Protein AF-A0A954V2C1-F1 (afdb_monomer_lite)

Sequence (39 aa):
VIQRELQNPLATALLKGDIADGGTVRVDEVDGELVFKCG

Foldseek 3Di:
DCCVQPVVVVVVCVVVVVEDVVWDWDWDDDPNHIDIDTD

Structure (mmCIF, N/CA/C/O backbone):
data_AF-A0A954V2C1-F1
#
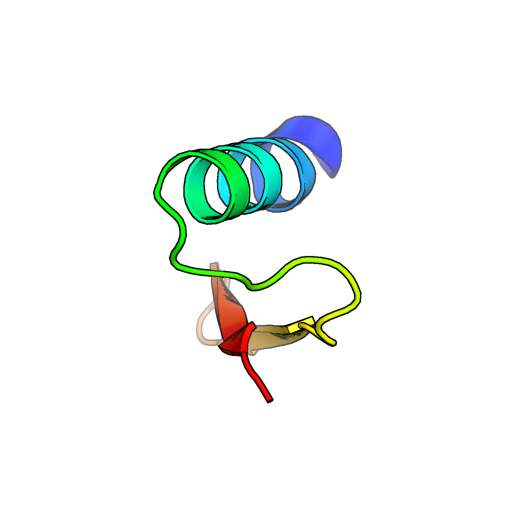_entry.id   AF-A0A954V2C1-F1
#
loop_
_atom_site.group_PDB
_atom_site.id
_atom_site.type_symbol
_atom_site.label_atom_id
_atom_site.label_alt_id
_atom_site.label_comp_id
_atom_site.label_asym_id
_atom_site.label_entity_id
_atom_site.label_seq_id
_atom_site.pdbx_PDB_ins_code
_atom_site.Cartn_x
_atom_site.Cartn_y
_atom_site.Cartn_z
_atom_site.occupancy
_atom_site.B_iso_or_equiv
_atom_site.auth_seq_id
_atom_site.auth_comp_id
_atom_site.auth_asym_id
_atom_site.auth_atom_id
_atom_site.pdbx_PDB_model_num
ATOM 1 N N . VAL A 1 1 ? -2.773 9.476 12.463 1.00 76.69 1 VAL A N 1
ATOM 2 C CA . VAL A 1 1 ? -3.532 8.347 11.873 1.00 76.69 1 VAL A CA 1
ATOM 3 C C . VAL A 1 1 ? -3.074 8.090 10.442 1.00 76.69 1 VAL A C 1
ATOM 5 O O . VAL A 1 1 ? -2.453 7.065 10.224 1.00 76.69 1 VAL A O 1
ATOM 8 N N . ILE A 1 2 ? -3.208 9.055 9.520 1.00 85.50 2 ILE A N 1
ATOM 9 C CA . ILE A 1 2 ? -2.825 8.901 8.096 1.00 85.50 2 ILE A CA 1
ATOM 10 C C . ILE A 1 2 ? -1.386 8.390 7.891 1.00 85.50 2 ILE A C 1
ATOM 12 O O . ILE A 1 2 ? -1.179 7.445 7.141 1.00 85.50 2 ILE A O 1
ATOM 16 N N . GLN A 1 3 ? -0.387 8.953 8.581 1.00 89.69 3 GLN A N 1
ATOM 17 C CA . GLN A 1 3 ? 1.002 8.509 8.388 1.00 89.69 3 GLN A CA 1
ATOM 18 C C . GLN A 1 3 ? 1.208 7.025 8.728 1.00 89.69 3 GLN A C 1
ATOM 20 O O . GLN A 1 3 ? 1.878 6.304 7.999 1.00 89.69 3 GLN A O 1
ATOM 25 N N . ARG A 1 4 ? 0.609 6.554 9.826 1.00 90.75 4 ARG A N 1
ATOM 26 C CA . ARG A 1 4 ? 0.792 5.180 10.303 1.00 90.75 4 ARG A CA 1
ATOM 27 C C . ARG A 1 4 ? 0.011 4.171 9.463 1.00 90.75 4 ARG A C 1
ATOM 29 O O . ARG A 1 4 ? 0.562 3.128 9.148 1.00 90.75 4 ARG A O 1
ATOM 36 N N . GLU A 1 5 ? -1.230 4.499 9.111 1.00 90.44 5 GLU A N 1
ATOM 37 C CA . GLU A 1 5 ? -2.145 3.571 8.429 1.00 90.44 5 GLU A CA 1
ATOM 38 C C . GLU A 1 5 ? -1.981 3.577 6.900 1.00 90.44 5 GLU A C 1
ATOM 40 O O . GLU A 1 5 ? -2.296 2.591 6.249 1.00 90.44 5 GLU A O 1
ATOM 45 N N . LEU A 1 6 ? -1.480 4.670 6.311 1.00 89.69 6 LEU A N 1
ATOM 46 C CA . LEU A 1 6 ? -1.380 4.825 4.855 1.00 89.69 6 LEU A CA 1
ATOM 47 C C . LEU A 1 6 ? 0.062 5.037 4.385 1.00 89.69 6 LEU A C 1
ATOM 49 O O . LEU A 1 6 ? 0.566 4.287 3.553 1.00 89.69 6 LEU A O 1
ATOM 53 N N . GLN A 1 7 ? 0.746 6.049 4.922 1.00 93.19 7 GLN A N 1
ATOM 54 C CA . GLN A 1 7 ? 2.068 6.441 4.419 1.00 93.19 7 GLN A CA 1
ATOM 55 C C . GLN A 1 7 ? 3.136 5.370 4.690 1.00 93.19 7 GLN A C 1
ATOM 57 O O . GLN A 1 7 ? 3.889 5.018 3.784 1.00 93.19 7 GLN A O 1
ATOM 62 N N . ASN A 1 8 ? 3.204 4.838 5.914 1.00 94.62 8 ASN A N 1
ATOM 63 C CA . ASN A 1 8 ? 4.211 3.846 6.295 1.00 94.62 8 ASN A CA 1
ATOM 64 C C . ASN A 1 8 ? 4.063 2.513 5.524 1.00 94.62 8 ASN A C 1
ATOM 66 O O . ASN A 1 8 ? 5.082 2.007 5.036 1.00 94.62 8 ASN A O 1
ATOM 70 N N . PRO A 1 9 ? 2.848 1.944 5.350 1.00 91.75 9 PRO A N 1
ATOM 71 C CA . PRO A 1 9 ? 2.654 0.758 4.515 1.00 91.75 9 PRO A CA 1
ATOM 72 C C . PRO A 1 9 ? 3.026 0.991 3.050 1.00 91.75 9 PRO A C 1
ATOM 74 O O . PRO A 1 9 ? 3.756 0.182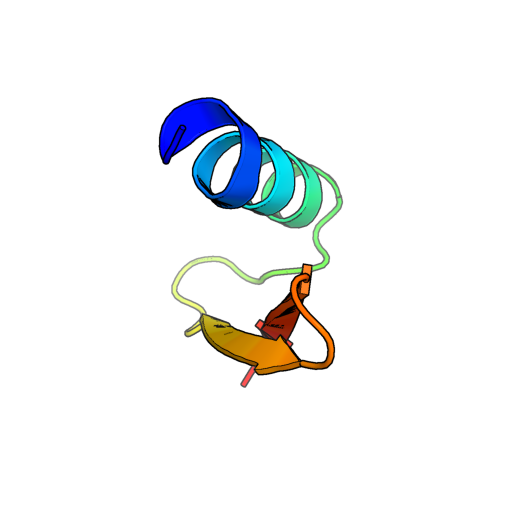 2.479 1.00 91.75 9 PRO A O 1
ATOM 77 N N . LEU A 1 10 ? 2.611 2.120 2.463 1.00 91.19 10 LEU A N 1
ATOM 78 C CA . LEU A 1 10 ? 2.947 2.460 1.076 1.00 91.19 10 LEU A CA 1
ATOM 79 C C . LEU A 1 10 ? 4.452 2.614 0.863 1.00 91.19 10 LEU A C 1
ATOM 81 O O . LEU A 1 10 ? 4.994 2.065 -0.092 1.00 91.19 10 LEU A O 1
ATOM 85 N N . ALA A 1 11 ? 5.141 3.311 1.769 1.00 92.62 11 ALA A N 1
ATOM 86 C CA . ALA A 1 11 ? 6.594 3.437 1.714 1.00 92.62 11 ALA A CA 1
ATOM 87 C C . ALA A 1 11 ? 7.275 2.061 1.765 1.00 92.62 11 ALA A C 1
ATOM 89 O O . ALA A 1 11 ? 8.202 1.796 1.007 1.00 92.62 11 ALA A O 1
ATOM 90 N N . THR A 1 12 ? 6.781 1.161 2.618 1.00 92.94 12 THR A N 1
ATOM 91 C CA . THR A 1 12 ? 7.311 -0.204 2.718 1.00 92.94 12 THR A CA 1
ATOM 92 C C . THR A 1 12 ? 7.093 -0.999 1.427 1.00 92.94 12 THR A C 1
ATOM 94 O O . THR A 1 12 ? 8.020 -1.656 0.963 1.00 92.94 12 THR A O 1
ATOM 97 N N . ALA A 1 13 ? 5.897 -0.936 0.838 1.00 89.56 13 ALA A N 1
ATOM 98 C CA . ALA A 1 13 ? 5.569 -1.624 -0.412 1.00 89.56 13 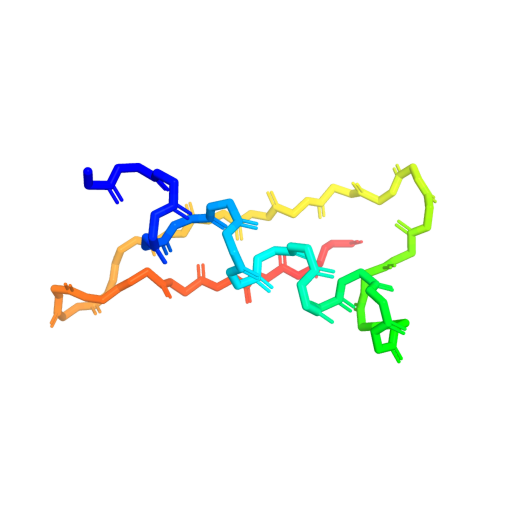ALA A CA 1
ATOM 99 C C . ALA A 1 13 ? 6.391 -1.095 -1.606 1.00 89.56 13 ALA A C 1
ATOM 101 O O . ALA A 1 13 ? 6.889 -1.881 -2.409 1.00 89.56 13 ALA A O 1
ATOM 102 N N . LEU A 1 14 ? 6.628 0.220 -1.672 1.00 90.56 14 LEU A N 1
ATOM 103 C CA . LEU A 1 14 ? 7.536 0.831 -2.652 1.00 90.56 14 LEU A CA 1
ATOM 104 C C . LEU A 1 14 ? 8.972 0.315 -2.492 1.00 90.56 14 LEU A C 1
ATOM 106 O O . LEU A 1 14 ? 9.589 -0.106 -3.464 1.00 90.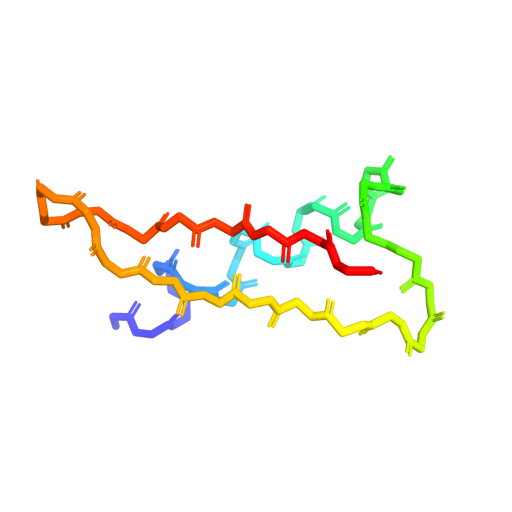56 14 LEU A O 1
ATOM 110 N N . LEU A 1 15 ? 9.500 0.293 -1.262 1.00 91.81 15 LEU A N 1
ATOM 111 C CA . LEU A 1 15 ? 10.864 -0.180 -0.988 1.00 91.81 15 LEU A CA 1
ATOM 112 C C . LEU A 1 15 ? 11.057 -1.673 -1.287 1.00 91.81 15 LEU A C 1
ATOM 114 O O . LEU A 1 15 ? 12.162 -2.088 -1.631 1.00 91.81 15 LEU A O 1
ATOM 118 N N . LYS A 1 16 ? 9.999 -2.479 -1.160 1.00 91.69 16 LYS A N 1
ATOM 119 C CA . LYS A 1 16 ? 10.002 -3.897 -1.547 1.00 91.69 16 LYS A CA 1
ATOM 120 C C . LYS A 1 16 ? 9.951 -4.111 -3.061 1.00 91.69 16 LYS A C 1
ATOM 122 O O . LYS A 1 16 ? 10.283 -5.201 -3.515 1.00 91.69 16 LYS A O 1
ATOM 127 N N . GLY A 1 17 ? 9.568 -3.087 -3.825 1.00 89.44 17 GLY A N 1
ATOM 128 C CA . GLY A 1 17 ? 9.341 -3.184 -5.265 1.00 89.44 17 GLY A CA 1
ATOM 129 C C . GLY A 1 17 ? 7.958 -3.723 -5.640 1.00 89.44 17 GLY A C 1
ATOM 130 O O . GLY A 1 17 ? 7.738 -4.042 -6.804 1.00 89.44 17 GLY A O 1
ATOM 131 N N . ASP A 1 18 ? 7.024 -3.803 -4.686 1.00 88.56 18 ASP A N 1
ATOM 132 C CA . ASP A 1 18 ? 5.641 -4.245 -4.931 1.00 88.56 18 ASP A CA 1
ATOM 133 C C . ASP A 1 18 ? 4.835 -3.185 -5.714 1.00 88.56 18 ASP A C 1
ATOM 135 O O . ASP A 1 18 ? 3.822 -3.488 -6.346 1.00 88.56 18 ASP A O 1
ATOM 139 N N . ILE A 1 19 ? 5.287 -1.927 -5.670 1.00 90.38 19 ILE A N 1
ATOM 140 C CA . ILE A 1 19 ? 4.734 -0.796 -6.418 1.00 90.38 19 ILE A CA 1
ATOM 141 C C . ILE A 1 19 ? 5.834 -0.251 -7.330 1.00 90.38 19 ILE A C 1
ATOM 143 O O . ILE A 1 19 ? 6.912 0.117 -6.861 1.00 90.38 19 ILE A O 1
ATOM 147 N N . ALA A 1 20 ? 5.553 -0.186 -8.631 1.00 89.00 20 ALA A N 1
ATOM 148 C CA . ALA A 1 20 ? 6.466 0.390 -9.611 1.00 89.00 20 ALA A CA 1
ATOM 149 C C . ALA A 1 20 ? 6.531 1.920 -9.496 1.00 89.00 20 ALA A C 1
ATOM 151 O O . ALA A 1 20 ? 5.545 2.574 -9.143 1.00 89.00 20 ALA A O 1
ATOM 152 N N . ASP A 1 21 ? 7.681 2.496 -9.850 1.00 88.31 21 ASP A N 1
ATOM 153 C CA . ASP A 1 21 ? 7.815 3.948 -9.953 1.00 88.31 21 ASP A CA 1
ATOM 154 C C . ASP A 1 21 ? 6.847 4.515 -11.004 1.00 88.31 21 ASP A C 1
ATOM 156 O O . ASP A 1 21 ? 6.635 3.923 -12.064 1.00 88.31 21 ASP A O 1
ATOM 160 N N . GLY A 1 22 ? 6.206 5.638 -10.677 1.00 88.38 22 GLY A N 1
ATOM 161 C CA . GLY A 1 22 ? 5.116 6.214 -11.472 1.00 88.38 22 GLY A CA 1
ATOM 162 C C . GLY A 1 22 ? 3.820 5.384 -11.514 1.00 88.38 22 GLY A C 1
ATOM 163 O O . GLY A 1 22 ? 2.883 5.766 -12.216 1.00 88.38 22 GLY A O 1
ATOM 164 N N . GLY A 1 23 ? 3.743 4.270 -10.778 1.00 88.56 23 GLY A N 1
ATOM 165 C CA . GLY A 1 23 ? 2.561 3.416 -10.699 1.00 88.56 23 GLY A CA 1
ATOM 166 C C . GLY A 1 23 ? 1.395 4.072 -9.957 1.00 88.56 23 GLY A C 1
ATOM 167 O O . GLY A 1 23 ? 1.576 4.918 -9.080 1.00 88.56 23 GLY A O 1
ATOM 168 N N . THR A 1 24 ? 0.170 3.663 -10.294 1.00 91.81 24 THR A N 1
ATOM 169 C CA . THR A 1 24 ? -1.033 4.110 -9.579 1.00 91.81 24 THR A CA 1
ATOM 170 C C . THR A 1 24 ? -1.461 3.047 -8.577 1.00 91.81 24 THR A C 1
ATOM 172 O O . THR A 1 24 ? -1.660 1.886 -8.930 1.00 91.81 24 THR A O 1
ATOM 175 N N . VAL A 1 25 ? -1.638 3.457 -7.320 1.00 92.81 25 VAL A N 1
ATOM 176 C CA . VAL A 1 25 ? -2.129 2.583 -6.252 1.00 92.81 25 VAL A CA 1
ATOM 177 C C . VAL A 1 25 ? -3.550 2.978 -5.902 1.00 92.81 25 VAL A C 1
ATOM 179 O O . VAL A 1 25 ? -3.823 4.123 -5.539 1.00 92.81 25 VAL A O 1
ATOM 182 N N . ARG A 1 26 ? -4.459 2.010 -5.984 1.00 93.69 26 ARG A N 1
ATOM 183 C CA . ARG A 1 26 ? -5.814 2.143 -5.470 1.00 93.69 26 ARG A CA 1
ATOM 184 C C . ARG A 1 26 ? -5.838 1.720 -4.008 1.00 93.69 26 ARG A C 1
ATOM 186 O O . ARG A 1 26 ? -5.329 0.656 -3.659 1.00 93.69 26 ARG A O 1
ATOM 193 N N . VAL A 1 27 ? -6.448 2.558 -3.180 1.00 93.31 27 VAL A N 1
ATOM 194 C CA . VAL A 1 27 ? -6.638 2.309 -1.752 1.00 93.31 27 VAL A CA 1
ATOM 195 C C . VAL A 1 27 ? -8.132 2.233 -1.491 1.00 93.31 27 VAL A C 1
ATOM 197 O O . VAL A 1 27 ? -8.850 3.180 -1.806 1.00 93.31 27 VAL A O 1
ATOM 200 N N . ASP A 1 28 ? -8.584 1.115 -0.939 1.00 94.75 28 ASP A N 1
ATOM 201 C CA . ASP A 1 28 ? -9.973 0.904 -0.533 1.00 9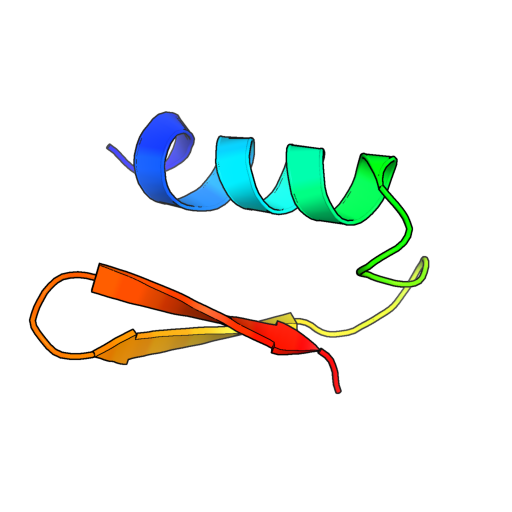4.75 28 ASP A CA 1
ATOM 202 C C . ASP A 1 28 ? -10.004 0.499 0.952 1.00 94.75 28 ASP A C 1
ATOM 204 O O . ASP A 1 28 ? -9.022 -0.024 1.482 1.00 94.75 28 ASP A O 1
ATOM 208 N N . GLU A 1 29 ? -11.127 0.740 1.626 1.00 94.50 29 GLU A N 1
ATOM 209 C CA . GLU A 1 29 ? -11.383 0.231 2.976 1.00 94.50 29 GLU A CA 1
ATOM 210 C C . GLU A 1 29 ? -12.226 -1.044 2.881 1.00 94.50 29 GLU A C 1
ATOM 212 O O . GLU A 1 29 ? -13.219 -1.085 2.150 1.00 94.50 29 GLU A O 1
ATOM 217 N N . VAL A 1 30 ? -11.788 -2.097 3.570 1.00 95.19 30 VAL A N 1
ATOM 218 C CA . VAL A 1 30 ? -12.476 -3.388 3.651 1.00 95.19 30 VAL A CA 1
ATOM 219 C C . VAL A 1 30 ? -12.408 -3.859 5.097 1.00 95.19 30 VAL A C 1
ATOM 221 O O . VAL A 1 30 ? -11.320 -4.042 5.637 1.00 95.19 30 VAL A O 1
ATOM 224 N N . ASP A 1 31 ? -13.572 -4.045 5.718 1.00 93.88 31 ASP A N 1
ATOM 225 C CA . ASP A 1 31 ? -13.716 -4.537 7.095 1.00 93.88 31 ASP A CA 1
ATOM 226 C C . ASP A 1 31 ? -12.931 -3.723 8.147 1.00 93.88 31 ASP A C 1
ATOM 228 O O . ASP A 1 31 ? -12.434 -4.258 9.137 1.00 93.88 31 ASP A O 1
ATOM 232 N N . GLY A 1 32 ? -12.837 -2.404 7.958 1.00 91.50 32 GLY A N 1
ATOM 233 C CA . GLY A 1 32 ? -12.127 -1.484 8.845 1.00 91.50 32 GLY A CA 1
ATOM 234 C C . GLY A 1 32 ? -10.626 -1.368 8.577 1.00 91.50 32 GLY A C 1
ATOM 235 O O . GLY A 1 32 ? -9.951 -0.614 9.283 1.00 91.50 32 GLY A O 1
ATOM 236 N N . GLU A 1 33 ? -10.098 -2.062 7.566 1.00 90.06 33 GLU A N 1
ATOM 237 C CA . GLU A 1 33 ? -8.682 -2.037 7.194 1.00 90.06 33 GLU A CA 1
ATOM 238 C C . GLU A 1 33 ? -8.454 -1.437 5.802 1.00 90.06 33 GLU A C 1
ATOM 240 O O . GLU A 1 33 ? -9.271 -1.567 4.889 1.00 90.06 33 GLU A O 1
ATOM 245 N N . LEU A 1 34 ? -7.307 -0.773 5.623 1.00 91.25 34 LEU A N 1
ATOM 246 C CA . LEU A 1 34 ? -6.904 -0.236 4.325 1.00 91.25 34 LEU A CA 1
ATOM 247 C C . LEU A 1 34 ? -6.236 -1.323 3.482 1.00 91.25 34 LEU A C 1
ATOM 249 O O . LEU A 1 34 ? -5.216 -1.895 3.869 1.00 91.25 34 LEU A O 1
ATOM 253 N N . VAL A 1 35 ? -6.777 -1.550 2.288 1.00 92.12 35 VAL A N 1
ATOM 254 C CA . VAL A 1 35 ? -6.255 -2.497 1.303 1.00 92.12 35 VAL A CA 1
ATOM 255 C C . VAL A 1 35 ? -5.671 -1.736 0.116 1.00 92.12 35 VAL A C 1
ATOM 257 O O . VAL A 1 35 ? -6.289 -0.817 -0.422 1.00 92.12 35 VAL A O 1
ATOM 260 N N . PHE A 1 36 ? -4.485 -2.158 -0.323 1.00 91.88 36 PHE A N 1
ATOM 261 C CA . PHE A 1 36 ? -3.737 -1.549 -1.421 1.00 91.88 36 PHE A CA 1
ATOM 262 C C . PHE A 1 36 ? -3.740 -2.462 -2.647 1.00 91.88 36 PHE A C 1
ATOM 264 O O . PHE A 1 36 ? -3.449 -3.653 -2.538 1.00 91.88 36 PHE A O 1
ATOM 271 N N . LYS A 1 37 ? -4.046 -1.905 -3.821 1.00 90.62 37 LYS A N 1
ATOM 272 C CA . LYS A 1 37 ? -4.010 -2.613 -5.107 1.00 90.62 37 LYS A CA 1
ATOM 273 C C . LYS A 1 37 ? -3.210 -1.803 -6.120 1.00 90.62 37 LYS A C 1
ATOM 275 O O . LYS A 1 37 ? -3.535 -0.643 -6.370 1.00 90.62 37 LYS A O 1
ATOM 280 N N . CYS A 1 38 ? -2.187 -2.414 -6.706 1.00 86.88 38 CYS A N 1
ATOM 281 C CA . CYS A 1 38 ? -1.431 -1.829 -7.812 1.00 86.88 38 CYS A CA 1
ATOM 282 C C . CYS A 1 38 ? -2.184 -2.058 -9.128 1.00 86.88 38 CYS A C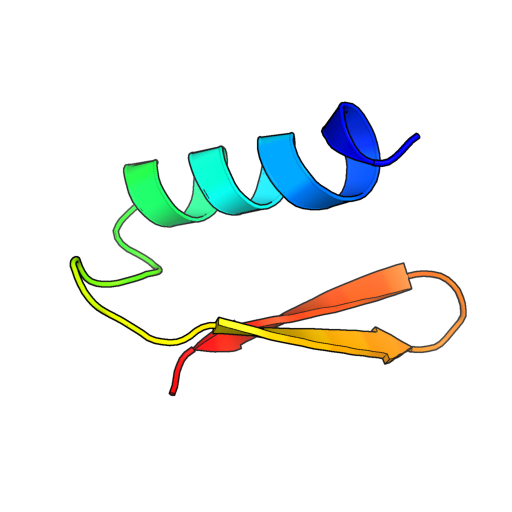 1
ATOM 284 O O . CYS A 1 38 ? -2.674 -3.166 -9.364 1.00 86.88 38 CYS A O 1
ATOM 286 N N . GLY A 1 39 ? -2.305 -1.003 -9.937 1.00 71.12 39 GLY A N 1
ATOM 287 C CA . GLY A 1 39 ? -2.806 -1.053 -11.314 1.00 71.12 39 GLY A CA 1
ATOM 288 C C . GLY A 1 39 ? -1.685 -1.086 -12.341 1.00 71.12 39 GLY A C 1
ATOM 289 O O . GLY A 1 39 ? -0.567 -0.637 -11.999 1.00 71.12 39 GLY A O 1
#

Secondary structure (DSSP, 8-state):
-HIIIIIHHHHHHHHHTSS-TT--EEEEEETTEEEEEE-

Radius of gyration: 10.08 Å; chains: 1; bounding box: 25×13×23 Å

pLDDT: mean 90.27, std 4.42, range [71.12, 95.19]